Protein AF-A0AAV6RYV0-F1 (afdb_monomer_lite)

Radius of gyration: 16.57 Å; chains: 1; bounding box: 36×35×40 Å

Structure (mmCIF, N/CA/C/O backbone):
data_AF-A0AAV6RYV0-F1
#
_entry.id   AF-A0AAV6RYV0-F1
#
loop_
_atom_site.group_PDB
_atom_site.id
_atom_site.type_symbol
_atom_site.label_atom_id
_atom_site.label_alt_id
_atom_site.label_comp_id
_atom_site.label_asym_id
_atom_site.label_entity_id
_atom_site.label_seq_id
_atom_site.pdbx_PDB_ins_code
_atom_site.Cartn_x
_atom_site.Cartn_y
_atom_site.Cartn_z
_atom_site.occupancy
_atom_site.B_iso_or_equiv
_atom_site.auth_seq_id
_atom_site.auth_comp_id
_atom_site.auth_asym_id
_atom_site.auth_atom_id
_atom_site.pdbx_PDB_model_num
ATOM 1 N N . MET A 1 1 ? 23.273 5.409 -26.089 1.00 51.38 1 MET A N 1
ATOM 2 C CA . MET A 1 1 ? 22.859 5.909 -24.753 1.00 51.38 1 MET A CA 1
ATOM 3 C C . MET A 1 1 ? 21.342 6.13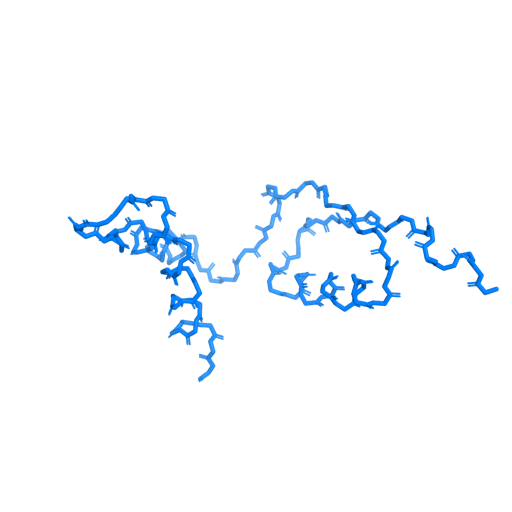0 -24.626 1.00 51.38 1 MET A C 1
ATOM 5 O O . MET A 1 1 ? 20.825 5.932 -23.537 1.00 51.38 1 MET A O 1
ATOM 9 N N . ALA A 1 2 ? 20.625 6.493 -25.703 1.00 53.22 2 ALA A N 1
ATOM 10 C CA . ALA A 1 2 ? 19.184 6.809 -25.688 1.00 53.22 2 ALA A CA 1
ATOM 11 C C . ALA A 1 2 ? 18.233 5.635 -25.349 1.00 53.22 2 ALA A C 1
ATOM 13 O O . ALA A 1 2 ? 17.087 5.857 -24.969 1.00 53.22 2 ALA A O 1
ATOM 14 N N . ASP A 1 3 ? 18.709 4.392 -25.432 1.00 56.94 3 ASP A N 1
ATOM 15 C CA . ASP A 1 3 ? 17.872 3.191 -25.291 1.00 56.94 3 ASP A CA 1
ATOM 16 C C . ASP A 1 3 ? 17.390 2.916 -23.846 1.00 56.94 3 ASP A C 1
ATOM 18 O O . ASP A 1 3 ? 16.375 2.260 -23.630 1.00 56.94 3 ASP A O 1
ATOM 22 N N . ARG A 1 4 ? 18.072 3.455 -22.817 1.00 58.75 4 ARG A N 1
ATOM 23 C CA . ARG A 1 4 ? 17.698 3.208 -21.404 1.00 58.75 4 ARG A CA 1
ATOM 24 C C . ARG A 1 4 ? 16.433 3.940 -20.954 1.00 58.75 4 ARG A C 1
ATOM 26 O O . ARG A 1 4 ? 15.706 3.396 -20.127 1.00 58.75 4 ARG A O 1
ATOM 33 N N . ILE A 1 5 ? 16.181 5.142 -21.470 1.00 61.44 5 ILE A N 1
ATOM 34 C CA . ILE A 1 5 ? 15.108 6.030 -20.983 1.00 61.44 5 ILE A CA 1
ATOM 35 C C . ILE A 1 5 ? 13.732 5.530 -21.461 1.00 61.44 5 ILE A C 1
ATOM 37 O O . ILE A 1 5 ? 12.750 5.564 -20.725 1.00 61.44 5 ILE A O 1
ATOM 41 N N . ASN A 1 6 ? 13.665 4.952 -22.665 1.00 62.97 6 ASN A N 1
ATOM 42 C CA . ASN A 1 6 ? 12.419 4.411 -23.224 1.00 62.97 6 ASN A CA 1
ATOM 43 C C . ASN A 1 6 ? 12.107 2.970 -22.799 1.00 62.97 6 ASN A C 1
ATOM 45 O O . ASN A 1 6 ? 11.068 2.424 -23.175 1.00 62.97 6 ASN A O 1
ATOM 49 N N . LYS A 1 7 ? 12.965 2.335 -21.994 1.00 66.44 7 LYS A N 1
ATOM 50 C CA . LYS A 1 7 ? 12.712 0.973 -21.530 1.00 66.44 7 LYS A CA 1
ATOM 51 C C . LYS A 1 7 ? 11.619 0.984 -20.459 1.00 66.44 7 LYS A C 1
ATOM 53 O O . LYS A 1 7 ? 11.858 1.390 -19.322 1.00 66.44 7 LYS A O 1
ATOM 58 N N . ARG A 1 8 ? 10.417 0.530 -20.828 1.00 74.88 8 ARG A N 1
ATOM 59 C CA . ARG A 1 8 ? 9.300 0.329 -19.893 1.00 74.88 8 ARG A CA 1
ATOM 60 C C . ARG A 1 8 ? 9.631 -0.825 -18.947 1.00 74.88 8 ARG A C 1
ATOM 62 O O . ARG A 1 8 ? 9.919 -1.935 -19.395 1.00 74.88 8 ARG A O 1
ATOM 69 N N . VAL A 1 9 ? 9.564 -0.567 -17.644 1.00 81.06 9 VAL A N 1
ATOM 70 C CA . VAL A 1 9 ? 9.769 -1.582 -16.604 1.00 81.06 9 VAL A CA 1
ATOM 71 C C . VAL A 1 9 ? 8.408 -1.970 -16.037 1.00 81.06 9 VAL A C 1
ATOM 73 O O . VAL A 1 9 ? 7.734 -1.155 -15.411 1.00 81.06 9 VAL A O 1
ATOM 76 N N . ASN A 1 10 ? 7.999 -3.218 -16.270 1.00 82.31 10 ASN A N 1
ATOM 77 C CA . ASN A 1 10 ? 6.770 -3.772 -15.709 1.00 82.31 10 ASN A CA 1
ATOM 78 C C . ASN A 1 10 ? 7.098 -4.442 -14.377 1.00 82.31 10 ASN A C 1
ATOM 80 O O . ASN A 1 10 ? 7.869 -5.401 -14.343 1.00 82.31 10 ASN A O 1
ATOM 84 N N . SER A 1 11 ? 6.507 -3.950 -13.293 1.00 83.06 11 SER A N 1
ATOM 85 C CA . SER A 1 11 ? 6.750 -4.473 -11.952 1.00 83.06 11 SER A CA 1
ATOM 86 C C . S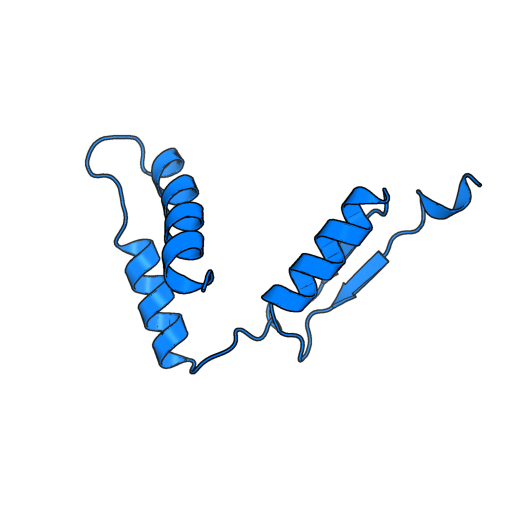ER A 1 11 ? 5.476 -5.066 -11.357 1.00 83.06 11 SER A C 1
ATOM 88 O O . SER A 1 11 ? 4.380 -4.534 -11.547 1.00 83.06 11 SER A O 1
ATOM 90 N N . THR A 1 12 ? 5.609 -6.193 -10.653 1.00 84.44 12 THR A N 1
ATOM 91 C CA . THR A 1 12 ? 4.472 -6.885 -10.030 1.00 84.44 12 THR A CA 1
ATOM 92 C C . THR A 1 12 ? 4.715 -7.134 -8.549 1.00 84.44 12 THR A C 1
ATOM 94 O O . THR A 1 12 ? 5.850 -7.379 -8.135 1.00 84.44 12 THR A O 1
ATOM 97 N N . PHE A 1 13 ? 3.645 -7.080 -7.758 1.00 82.00 13 PHE A N 1
ATOM 98 C CA . PHE A 1 13 ? 3.726 -7.070 -6.296 1.00 82.00 13 PHE A CA 1
ATOM 99 C C . PHE A 1 13 ? 3.527 -8.422 -5.608 1.00 82.00 13 PHE A C 1
ATOM 101 O O . PHE A 1 13 ? 3.576 -8.479 -4.384 1.00 82.00 13 PHE A O 1
ATOM 108 N N . ASN A 1 14 ? 3.321 -9.505 -6.360 1.00 81.12 14 ASN A N 1
ATOM 109 C CA . ASN A 1 14 ? 3.058 -10.817 -5.770 1.00 81.12 14 ASN A CA 1
ATOM 110 C C . ASN A 1 14 ? 4.189 -11.221 -4.801 1.00 81.12 14 ASN A C 1
ATOM 112 O O . ASN A 1 14 ? 5.351 -11.264 -5.203 1.00 81.12 14 ASN A O 1
ATOM 116 N N . ALA A 1 15 ? 3.834 -11.472 -3.536 1.00 76.38 15 ALA A N 1
ATOM 117 C CA . ALA A 1 15 ? 4.741 -11.820 -2.438 1.00 76.38 15 ALA A CA 1
ATOM 118 C C . ALA A 1 15 ? 5.841 -10.777 -2.125 1.00 76.38 15 ALA A C 1
ATOM 120 O O . ALA A 1 15 ? 6.834 -11.092 -1.468 1.00 76.38 15 ALA A O 1
ATOM 121 N N . HIS A 1 16 ? 5.675 -9.522 -2.553 1.00 80.81 16 HIS A N 1
ATOM 122 C CA . HIS A 1 16 ? 6.600 -8.430 -2.248 1.00 80.81 16 HIS A CA 1
ATOM 123 C C . HIS A 1 16 ? 6.048 -7.510 -1.154 1.00 80.81 16 HIS A C 1
ATOM 125 O O . HIS A 1 16 ? 4.891 -7.093 -1.192 1.00 80.81 16 HIS A O 1
ATOM 131 N N . CYS A 1 17 ? 6.910 -7.139 -0.202 1.00 84.06 17 CYS A N 1
ATOM 132 C CA . CYS A 1 17 ? 6.578 -6.129 0.801 1.00 84.06 17 CYS A CA 1
ATOM 133 C C . CYS A 1 17 ? 6.488 -4.736 0.164 1.00 84.06 17 CYS A C 1
ATOM 135 O O . CYS A 1 17 ? 7.413 -4.320 -0.544 1.00 84.06 17 CYS A O 1
ATOM 137 N N . LEU A 1 18 ? 5.414 -4.005 0.480 1.00 86.81 18 LEU A N 1
ATOM 138 C CA . LEU A 1 18 ? 5.094 -2.678 -0.063 1.00 86.81 18 LEU A CA 1
ATOM 139 C C . LEU A 1 18 ? 6.305 -1.733 -0.047 1.00 86.81 18 LEU A C 1
ATOM 141 O O . LEU A 1 18 ? 6.727 -1.249 -1.096 1.00 86.81 18 LEU A O 1
ATOM 145 N N . TRP A 1 19 ? 6.912 -1.529 1.125 1.00 86.00 19 TRP A N 1
ATOM 146 C CA . TRP A 1 19 ? 7.988 -0.550 1.320 1.00 86.00 19 TRP A CA 1
ATOM 147 C C . TRP A 1 19 ? 9.211 -0.795 0.447 1.00 86.00 19 TRP A C 1
ATOM 149 O O . TRP A 1 19 ? 9.703 0.114 -0.221 1.00 86.00 19 TRP A O 1
ATOM 159 N N . ARG A 1 20 ? 9.675 -2.045 0.399 1.00 88.00 20 ARG A N 1
ATOM 160 C CA . ARG A 1 20 ? 10.843 -2.420 -0.400 1.00 88.00 20 ARG A CA 1
ATOM 161 C C . ARG A 1 20 ? 10.574 -2.244 -1.891 1.00 88.00 20 ARG A C 1
ATOM 163 O O . ARG A 1 20 ? 11.450 -1.802 -2.629 1.00 88.00 20 ARG A O 1
ATOM 170 N N . HIS A 1 21 ? 9.363 -2.571 -2.330 1.00 88.31 21 HIS A N 1
ATOM 171 C CA . HIS A 1 21 ? 8.979 -2.403 -3.723 1.00 88.31 21 HIS A CA 1
ATOM 172 C C . HIS A 1 21 ? 8.924 -0.921 -4.117 1.00 88.31 21 HIS A C 1
ATOM 174 O O . HIS A 1 21 ? 9.483 -0.543 -5.142 1.00 88.31 21 HIS A O 1
ATOM 180 N N . VAL A 1 22 ? 8.326 -0.073 -3.276 1.00 88.19 22 VAL A N 1
ATOM 181 C CA . VAL A 1 22 ? 8.238 1.380 -3.498 1.00 88.19 22 VAL A CA 1
ATOM 182 C C . VAL A 1 22 ? 9.616 2.036 -3.552 1.00 88.19 22 VAL A C 1
ATOM 184 O O . VAL A 1 22 ? 9.864 2.827 -4.459 1.00 88.19 22 VAL A O 1
ATOM 187 N N . ALA A 1 23 ? 10.542 1.659 -2.668 1.00 89.19 23 ALA A N 1
ATOM 188 C CA . ALA A 1 23 ? 11.909 2.183 -2.696 1.00 89.19 23 ALA A CA 1
ATOM 189 C C . ALA A 1 23 ? 12.629 1.875 -4.025 1.00 89.19 23 ALA A C 1
ATOM 191 O O . ALA A 1 23 ? 13.260 2.749 -4.620 1.00 89.19 23 ALA A O 1
ATOM 192 N N . ASN A 1 24 ? 12.476 0.652 -4.542 1.00 88.56 24 ASN A N 1
ATOM 193 C CA . ASN A 1 24 ? 13.063 0.251 -5.824 1.00 88.56 24 ASN A CA 1
ATOM 194 C C . ASN A 1 24 ? 12.411 0.965 -7.025 1.00 88.56 24 ASN A C 1
ATOM 196 O O . ASN A 1 24 ? 13.055 1.219 -8.045 1.00 88.56 24 ASN A O 1
ATOM 200 N N . MET A 1 25 ? 11.127 1.307 -6.922 1.00 87.69 25 MET A N 1
ATOM 201 C CA . MET A 1 25 ? 10.442 2.091 -7.951 1.00 87.69 25 MET A CA 1
ATOM 202 C C . MET A 1 25 ? 10.860 3.557 -7.951 1.00 87.69 25 MET A C 1
ATOM 204 O O . MET A 1 25 ? 11.046 4.135 -9.016 1.00 87.69 25 MET A O 1
ATOM 208 N N . ALA A 1 26 ? 11.038 4.158 -6.775 1.00 89.31 26 ALA A N 1
ATOM 209 C CA . ALA A 1 26 ? 11.473 5.545 -6.667 1.00 89.31 26 ALA A CA 1
ATOM 210 C C . ALA A 1 26 ? 12.858 5.740 -7.303 1.00 89.31 26 ALA A C 1
ATOM 212 O O . ALA A 1 26 ? 13.053 6.654 -8.103 1.00 89.31 26 ALA A O 1
ATOM 213 N N . THR A 1 27 ? 13.794 4.827 -7.027 1.00 89.31 27 THR A N 1
ATOM 214 C CA . THR A 1 27 ? 15.138 4.872 -7.620 1.00 89.31 27 THR A CA 1
ATOM 215 C C . THR A 1 27 ? 15.105 4.666 -9.133 1.00 89.31 27 THR A C 1
ATOM 217 O O . THR A 1 27 ? 15.743 5.418 -9.866 1.00 89.31 27 THR A O 1
ATOM 220 N N . SER A 1 28 ? 14.320 3.705 -9.631 1.00 85.88 28 SER A N 1
ATOM 221 C CA . SER A 1 28 ? 14.177 3.490 -11.080 1.00 85.88 28 SER A CA 1
ATOM 222 C C . SER A 1 28 ? 13.493 4.662 -11.793 1.00 85.88 28 SER A C 1
ATOM 224 O O . SER A 1 28 ? 13.923 5.032 -12.887 1.00 85.88 28 SER A O 1
ATOM 226 N N . SER A 1 29 ? 12.512 5.311 -11.161 1.00 85.88 29 SER A N 1
ATOM 227 C CA . SER A 1 29 ? 11.888 6.531 -11.682 1.00 85.88 29 SER A CA 1
ATOM 228 C C . SER A 1 29 ? 12.867 7.707 -11.736 1.00 85.88 29 SER A C 1
ATOM 230 O O . SER A 1 29 ? 12.856 8.451 -12.712 1.00 85.88 29 SER A O 1
ATOM 232 N N . GLN A 1 30 ? 13.733 7.878 -10.730 1.00 87.38 30 GLN A N 1
ATOM 233 C CA . GLN A 1 30 ? 14.714 8.971 -10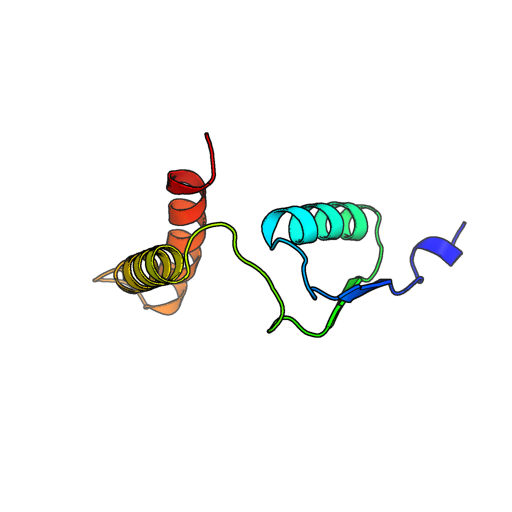.691 1.00 87.38 30 GLN A CA 1
ATOM 234 C C . GLN A 1 30 ? 15.815 8.815 -11.755 1.00 87.38 30 GLN A C 1
ATOM 236 O O . GLN A 1 30 ? 16.352 9.805 -12.244 1.00 87.38 30 GLN A O 1
ATOM 241 N N . ILE A 1 31 ? 16.113 7.577 -12.160 1.00 87.31 31 ILE A N 1
ATOM 242 C CA . ILE A 1 31 ? 17.029 7.257 -13.269 1.00 87.31 31 ILE A CA 1
ATOM 243 C C . ILE A 1 31 ? 16.386 7.559 -14.644 1.00 87.31 31 ILE A C 1
ATOM 245 O O . ILE A 1 31 ? 17.081 7.600 -15.659 1.00 87.31 31 ILE A O 1
ATOM 249 N N . GLY A 1 32 ? 15.073 7.819 -14.688 1.00 85.88 32 GLY A N 1
ATOM 250 C CA . GLY A 1 32 ? 14.335 8.149 -15.909 1.00 85.88 32 GLY A CA 1
ATOM 251 C C . GLY A 1 32 ? 13.669 6.948 -16.581 1.00 85.88 32 GLY A C 1
ATOM 252 O O . GLY A 1 32 ? 13.379 7.006 -17.774 1.00 85.88 32 GLY A O 1
ATOM 253 N N . HIS A 1 33 ? 13.436 5.851 -15.853 1.00 86.75 33 HIS A N 1
ATOM 254 C CA . HIS A 1 33 ? 12.663 4.723 -16.370 1.00 86.75 33 HIS A CA 1
ATOM 255 C C . HIS A 1 33 ? 11.159 4.946 -16.192 1.00 86.75 33 HIS A C 1
ATOM 257 O O . HIS A 1 33 ? 10.692 5.338 -15.125 1.00 86.75 33 HIS A O 1
ATOM 263 N N . ASN A 1 34 ? 10.384 4.603 -17.221 1.00 86.19 34 ASN A N 1
ATOM 264 C CA . ASN A 1 34 ? 8.926 4.570 -17.140 1.00 86.19 34 ASN A CA 1
ATOM 265 C C . ASN A 1 34 ? 8.471 3.255 -16.484 1.00 86.19 34 ASN A C 1
ATOM 267 O O . ASN A 1 34 ? 8.486 2.196 -17.122 1.00 86.19 34 ASN A O 1
ATOM 271 N N . VAL A 1 35 ? 8.085 3.318 -15.207 1.00 86.44 35 VAL A N 1
ATOM 272 C CA . VAL A 1 35 ? 7.657 2.154 -14.415 1.00 86.44 35 VAL A CA 1
ATOM 273 C C . VAL A 1 35 ? 6.137 2.019 -14.455 1.00 86.44 35 VAL A C 1
ATOM 275 O O . 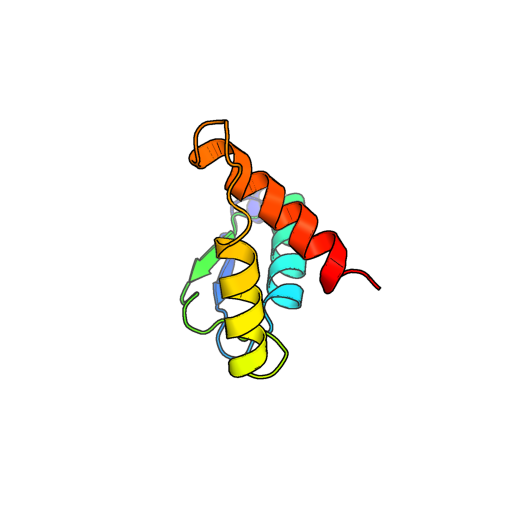VAL A 1 35 ? 5.417 2.965 -14.146 1.00 86.44 35 VAL A O 1
ATOM 278 N N . VAL A 1 36 ? 5.640 0.834 -14.814 1.00 88.31 36 VAL A N 1
ATOM 279 C CA . VAL A 1 36 ? 4.208 0.506 -14.776 1.00 88.31 36 VAL A CA 1
ATOM 280 C C . VAL A 1 36 ? 3.966 -0.581 -13.738 1.00 88.31 36 VAL A C 1
ATOM 282 O O . VAL A 1 36 ? 4.619 -1.629 -13.745 1.00 88.31 36 VAL A O 1
ATOM 285 N N . LEU A 1 37 ? 3.001 -0.322 -12.857 1.00 87.12 37 LEU A N 1
ATOM 286 C CA . LEU A 1 37 ? 2.589 -1.236 -11.804 1.00 87.12 37 LEU A CA 1
ATOM 287 C C . LEU A 1 37 ? 1.404 -2.089 -12.233 1.00 87.12 37 LEU A C 1
ATOM 289 O O . LEU A 1 37 ? 0.380 -1.569 -12.666 1.00 87.12 37 LEU A O 1
ATOM 293 N N . ALA A 1 38 ? 1.533 -3.401 -12.056 1.00 85.94 38 ALA A N 1
ATOM 294 C CA . ALA A 1 38 ? 0.448 -4.349 -12.262 1.00 85.94 38 ALA A CA 1
ATOM 295 C C . ALA A 1 38 ? 0.233 -5.212 -11.011 1.00 85.94 38 ALA A C 1
ATOM 297 O O . ALA A 1 38 ? 1.185 -5.572 -10.314 1.00 85.94 38 ALA A O 1
ATOM 298 N N . ARG A 1 39 ? -1.024 -5.615 -10.772 1.00 85.81 39 ARG A N 1
ATOM 299 C CA . AR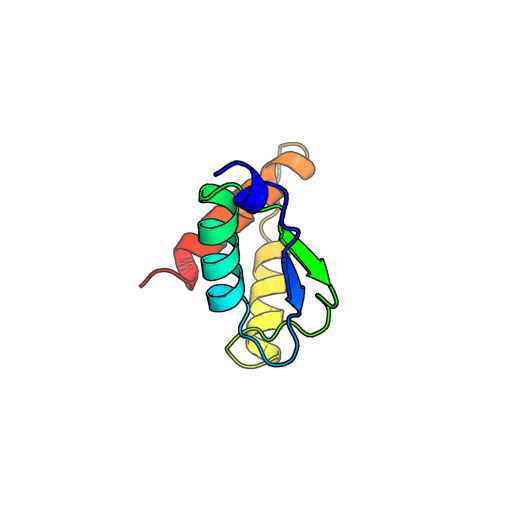G A 1 39 ? -1.435 -6.490 -9.654 1.00 85.81 39 ARG A CA 1
ATOM 300 C C . ARG A 1 39 ? -1.151 -5.890 -8.268 1.00 85.81 39 ARG A C 1
ATOM 302 O O . ARG A 1 39 ? -0.560 -6.550 -7.416 1.00 85.81 39 ARG A O 1
ATOM 309 N N . CYS A 1 40 ? -1.589 -4.652 -8.042 1.00 85.31 40 CYS A N 1
ATOM 310 C CA . CYS A 1 40 ? -1.458 -3.975 -6.745 1.00 85.31 40 CYS A CA 1
ATOM 311 C C . CYS A 1 40 ? -2.253 -4.661 -5.614 1.00 85.31 40 CYS A C 1
ATOM 313 O O . CYS A 1 40 ? -1.898 -4.521 -4.453 1.00 85.31 40 CYS A O 1
ATOM 315 N N . GLU A 1 41 ? -3.259 -5.477 -5.938 1.00 85.31 41 GLU A N 1
ATOM 316 C CA . GLU A 1 41 ? -4.008 -6.279 -4.953 1.00 85.31 41 GLU A CA 1
ATOM 317 C C . GLU A 1 41 ? -3.139 -7.321 -4.224 1.00 85.31 41 GLU A C 1
ATOM 319 O O . GLU A 1 41 ? -3.458 -7.746 -3.121 1.00 85.31 41 GLU A O 1
ATOM 324 N N . GLY A 1 42 ? -2.023 -7.744 -4.831 1.00 83.31 42 GLY A N 1
ATOM 325 C CA . GLY A 1 42 ? -1.095 -8.717 -4.244 1.00 83.31 42 GLY A CA 1
ATOM 326 C C . GLY A 1 42 ? -0.031 -8.104 -3.331 1.00 83.31 42 GLY A C 1
ATOM 327 O O . GLY A 1 42 ? 0.911 -8.806 -2.965 1.00 83.31 42 GLY A O 1
ATOM 328 N N . ILE A 1 43 ? -0.124 -6.805 -3.025 1.00 86.31 43 ILE A N 1
ATOM 329 C CA . ILE A 1 43 ? 0.842 -6.112 -2.172 1.00 86.31 43 ILE A CA 1
ATOM 330 C C . ILE A 1 43 ? 0.753 -6.649 -0.749 1.00 86.31 43 ILE A C 1
ATOM 332 O O . ILE A 1 43 ? -0.284 -6.549 -0.096 1.00 86.31 43 ILE A O 1
ATOM 336 N N . ASN A 1 44 ? 1.877 -7.145 -0.235 1.00 85.12 44 ASN A N 1
ATOM 337 C CA . ASN A 1 44 ? 1.956 -7.561 1.153 1.00 85.12 44 ASN A CA 1
ATOM 338 C C . ASN A 1 44 ? 2.405 -6.382 2.025 1.00 85.12 44 ASN A C 1
ATOM 340 O O . ASN A 1 44 ? 3.441 -5.757 1.776 1.00 85.12 44 ASN A O 1
ATOM 344 N N . ILE A 1 45 ? 1.635 -6.074 3.063 1.00 86.38 45 ILE A N 1
ATOM 345 C CA . ILE A 1 45 ? 2.036 -5.119 4.098 1.00 86.38 45 ILE A CA 1
ATOM 346 C C . ILE A 1 45 ? 2.555 -5.944 5.270 1.00 86.38 45 ILE A C 1
ATOM 348 O O . ILE A 1 45 ? 1.897 -6.883 5.711 1.00 86.38 45 ILE A O 1
ATOM 352 N N . SER A 1 46 ? 3.753 -5.621 5.754 1.00 83.88 46 SER A N 1
ATOM 353 C CA . SER A 1 46 ? 4.309 -6.245 6.955 1.00 83.88 46 SER A CA 1
ATOM 354 C C . SER A 1 46 ? 3.377 -6.037 8.153 1.00 83.88 46 SER A C 1
ATOM 356 O O . SER A 1 46 ? 2.705 -5.014 8.216 1.00 83.88 46 SER A O 1
ATOM 358 N N . ALA A 1 47 ? 3.423 -6.947 9.126 1.00 83.62 47 ALA A N 1
ATOM 359 C CA . ALA A 1 47 ? 2.517 -7.036 10.279 1.00 83.62 47 ALA A CA 1
ATOM 360 C C . ALA A 1 47 ? 1.172 -7.727 10.000 1.00 83.62 47 ALA A C 1
ATOM 362 O O . ALA A 1 47 ? 0.786 -7.989 8.862 1.00 83.62 47 ALA A O 1
ATOM 363 N N . ASP A 1 48 ? 0.484 -8.065 11.091 1.00 88.50 48 ASP A N 1
ATOM 364 C CA . ASP A 1 48 ? -0.770 -8.811 11.071 1.00 88.50 48 ASP A CA 1
ATOM 365 C C . ASP A 1 48 ? -1.883 -8.031 10.364 1.00 88.50 48 ASP A C 1
ATOM 367 O O . ASP A 1 48 ? -2.010 -6.811 10.519 1.00 88.50 48 ASP A O 1
ATOM 371 N N . PHE A 1 49 ? -2.776 -8.759 9.687 1.00 89.12 49 PHE A N 1
ATOM 372 C CA . PHE A 1 49 ? -3.960 -8.190 9.034 1.00 89.12 49 PHE A CA 1
ATOM 373 C C . PHE A 1 49 ? -4.765 -7.271 9.970 1.00 89.12 49 PHE A C 1
ATOM 375 O O . PHE A 1 49 ? -5.208 -6.192 9.575 1.00 89.12 49 PHE A O 1
ATOM 382 N N . TYR A 1 50 ? -4.902 -7.662 11.240 1.00 92.00 50 TYR A N 1
ATOM 383 C CA . TYR A 1 50 ? -5.647 -6.892 12.234 1.00 92.00 50 TYR A CA 1
ATOM 384 C C . TYR A 1 50 ? -4.988 -5.546 12.571 1.00 92.00 50 TYR A C 1
ATOM 386 O O . TYR A 1 50 ? -5.674 -4.525 12.641 1.00 92.00 50 TYR A O 1
ATOM 394 N N . ARG A 1 51 ? -3.656 -5.507 12.721 1.00 88.12 51 ARG A N 1
ATOM 395 C CA . ARG A 1 51 ? -2.932 -4.257 13.002 1.00 88.12 51 ARG A CA 1
ATOM 396 C C . ARG A 1 51 ? -2.994 -3.309 11.813 1.00 88.12 51 ARG A C 1
ATOM 398 O O . ARG A 1 51 ? -3.297 -2.136 11.996 1.00 88.12 51 ARG A O 1
ATOM 405 N N . ASN A 1 52 ? -2.831 -3.839 10.602 1.00 88.88 52 ASN A N 1
ATOM 406 C CA . ASN A 1 52 ? -2.955 -3.058 9.372 1.00 88.88 52 ASN A CA 1
ATOM 407 C C . ASN A 1 52 ? -4.361 -2.455 9.223 1.00 88.88 52 ASN A C 1
ATOM 409 O O . ASN A 1 52 ? -4.502 -1.293 8.838 1.00 88.88 52 ASN A O 1
ATOM 413 N N . LYS A 1 53 ? -5.406 -3.196 9.614 1.00 91.12 53 LYS A N 1
ATOM 414 C CA . LYS A 1 53 ? -6.782 -2.689 9.645 1.00 91.12 53 LYS A CA 1
ATOM 415 C C . LYS A 1 53 ? -6.961 -1.552 10.658 1.00 91.12 53 LYS A C 1
ATOM 417 O O . LYS A 1 53 ? -7.551 -0.530 10.314 1.00 91.12 53 LYS A O 1
ATOM 422 N N . LEU A 1 54 ? -6.445 -1.689 11.880 1.00 90.62 54 LEU A N 1
ATOM 423 C CA . LEU A 1 54 ? -6.512 -0.628 12.898 1.00 90.62 54 LEU A CA 1
ATOM 424 C C . LEU A 1 54 ? -5.772 0.637 12.456 1.00 90.62 54 LEU A C 1
ATOM 426 O O . LEU A 1 54 ? -6.311 1.734 12.568 1.00 90.62 54 LEU A O 1
ATOM 430 N N . THR A 1 55 ? -4.573 0.474 11.902 1.00 86.75 55 THR A N 1
ATOM 431 C CA . THR A 1 55 ? -3.784 1.530 11.264 1.00 86.75 55 THR A CA 1
ATOM 432 C C . THR A 1 55 ? -4.591 2.272 10.201 1.00 86.75 55 THR A C 1
ATOM 434 O O . THR A 1 55 ? -4.655 3.502 10.215 1.00 86.75 55 THR A O 1
ATOM 437 N N . TYR A 1 56 ? -5.259 1.534 9.314 1.00 86.69 56 TYR A N 1
ATOM 438 C CA . TYR A 1 56 ? -6.080 2.118 8.262 1.00 86.69 56 TYR A CA 1
ATOM 439 C C . TYR A 1 56 ? -7.296 2.873 8.822 1.00 86.69 56 TYR A C 1
ATOM 441 O O . TYR A 1 56 ? -7.562 4.003 8.417 1.00 86.69 56 TYR A O 1
ATOM 449 N N . HIS A 1 57 ? -7.997 2.315 9.812 1.00 87.25 57 HIS A N 1
ATOM 450 C CA . HIS A 1 57 ? -9.102 3.015 10.476 1.00 87.25 57 HIS A CA 1
ATOM 451 C C . HIS A 1 57 ? -8.640 4.265 11.235 1.00 87.25 57 HIS A C 1
ATOM 453 O O . HIS A 1 57 ? -9.303 5.298 11.171 1.00 87.25 57 HIS A O 1
ATOM 459 N N . ALA A 1 58 ? -7.483 4.213 11.899 1.00 86.75 58 ALA A N 1
ATOM 460 C CA . ALA A 1 58 ? -6.892 5.372 12.559 1.00 86.75 58 ALA A CA 1
ATOM 461 C C . ALA A 1 58 ? -6.541 6.477 11.552 1.00 86.75 58 ALA A C 1
ATOM 463 O O . ALA A 1 58 ? -6.741 7.655 11.845 1.00 86.75 58 ALA A O 1
ATOM 464 N N . PHE A 1 59 ? -6.067 6.112 10.356 1.00 83.06 59 PHE A N 1
ATOM 465 C CA . PHE A 1 59 ? -5.883 7.057 9.257 1.00 83.06 59 PHE A CA 1
ATOM 466 C C . PHE A 1 59 ? -7.216 7.690 8.820 1.00 83.06 59 PHE A C 1
ATOM 468 O O . PHE A 1 59 ? -7.308 8.913 8.736 1.00 83.06 59 PHE A O 1
ATOM 475 N N . LEU A 1 60 ? -8.271 6.892 8.627 1.00 82.75 60 LEU A N 1
ATOM 476 C CA . LEU A 1 60 ? -9.592 7.398 8.228 1.00 82.75 60 LEU A CA 1
ATOM 477 C C . LEU A 1 60 ? -10.241 8.319 9.274 1.00 82.75 60 LEU A C 1
ATOM 479 O O . LEU A 1 60 ? -10.991 9.226 8.910 1.00 82.75 60 LEU A O 1
ATOM 483 N N . HIS A 1 61 ? -9.954 8.112 10.559 1.00 82.44 61 HIS A N 1
ATOM 484 C CA . HIS A 1 61 ? -10.455 8.960 11.641 1.00 82.44 61 HIS A CA 1
ATOM 485 C C . HIS A 1 61 ? -9.739 10.322 11.735 1.00 82.44 61 HIS A C 1
ATOM 487 O O . HIS A 1 61 ? -10.282 11.241 12.344 1.00 82.44 61 HIS A O 1
ATOM 493 N N . LYS A 1 62 ? -8.572 10.513 11.097 1.00 74.31 62 LYS A N 1
ATOM 494 C CA . LYS A 1 62 ? -7.830 11.794 11.072 1.00 74.31 62 LYS A CA 1
ATOM 495 C C . LYS A 1 62 ? -8.395 12.810 10.060 1.00 74.31 62 LYS A C 1
ATOM 497 O O . LYS A 1 62 ? -7.647 13.419 9.295 1.00 74.31 62 LYS A O 1
ATOM 502 N N . ARG A 1 63 ? -9.713 13.018 10.028 1.00 66.25 63 ARG A N 1
ATOM 503 C CA . ARG A 1 63 ? -10.327 14.077 9.203 1.00 66.25 63 ARG A CA 1
ATOM 504 C C . ARG A 1 63 ? -10.208 15.436 9.900 1.00 66.25 63 ARG A C 1
ATOM 506 O O . ARG A 1 63 ? -10.467 15.533 11.095 1.00 66.25 63 ARG A O 1
ATOM 513 N N . MET A 1 64 ? -9.824 16.489 9.166 1.00 63.22 64 MET A N 1
ATOM 514 C CA . MET A 1 64 ? -9.900 17.862 9.691 1.00 63.22 64 MET A CA 1
ATOM 515 C C . MET A 1 64 ? -11.365 18.279 9.859 1.00 63.22 64 MET A C 1
ATOM 517 O O . MET A 1 64 ? -12.181 18.030 8.976 1.00 63.22 64 MET A O 1
ATOM 521 N N . SER A 1 65 ? -11.678 18.956 10.967 1.00 64.19 65 SER A N 1
ATOM 522 C CA . SER A 1 65 ? -13.045 19.388 11.290 1.00 64.19 65 SER A CA 1
ATOM 523 C C . SER A 1 65 ? -13.531 20.619 10.503 1.00 64.19 65 SER A C 1
ATOM 525 O O . SER A 1 65 ? -14.729 20.884 10.524 1.00 64.19 65 SER A O 1
ATOM 527 N N . THR A 1 66 ? -12.647 21.384 9.842 1.00 62.41 66 THR A N 1
ATOM 528 C CA . THR A 1 66 ? -12.963 22.782 9.452 1.00 62.41 66 THR A CA 1
ATOM 529 C C . THR A 1 66 ? -12.638 23.157 8.000 1.00 62.41 66 THR A C 1
ATOM 531 O O . THR A 1 66 ? -13.099 24.184 7.518 1.00 62.41 66 THR A O 1
ATOM 534 N N . THR A 1 67 ? -11.875 22.356 7.259 1.00 51.56 67 THR A N 1
ATOM 535 C CA . THR A 1 67 ? -11.486 22.665 5.869 1.00 51.56 67 THR A CA 1
ATOM 536 C C . THR A 1 67 ? -11.702 21.457 4.973 1.00 51.56 67 THR A C 1
ATOM 538 O O . THR A 1 67 ? -11.634 20.320 5.444 1.00 51.56 67 THR A O 1
ATOM 541 N N . LEU A 1 68 ? -12.015 21.722 3.694 1.00 55.22 68 LEU A N 1
ATOM 542 C CA . LEU A 1 68 ? -12.503 20.741 2.723 1.00 55.22 68 LEU A CA 1
ATOM 543 C C . LEU A 1 68 ? -11.813 19.372 2.898 1.00 55.22 68 LEU A C 1
ATOM 545 O O . LEU A 1 68 ? -10.581 19.298 2.839 1.00 55.22 68 LEU A O 1
ATOM 549 N N . PRO A 1 69 ? -12.584 18.281 3.067 1.00 56.62 69 PRO A N 1
ATOM 550 C CA . PRO A 1 69 ? -12.071 16.957 3.442 1.00 56.62 69 PRO A CA 1
ATOM 551 C C . PRO A 1 69 ? -11.022 16.386 2.470 1.00 56.62 69 PRO A C 1
ATOM 553 O O . PRO A 1 69 ? -10.321 15.430 2.803 1.00 56.62 69 PRO A O 1
ATOM 556 N N . LEU A 1 70 ? -10.896 16.979 1.280 1.00 55.22 70 LEU A N 1
ATOM 557 C CA . LEU A 1 70 ? -9.952 16.589 0.241 1.00 55.22 70 LEU A CA 1
ATOM 558 C C . LEU A 1 70 ? -8.490 16.959 0.562 1.00 55.22 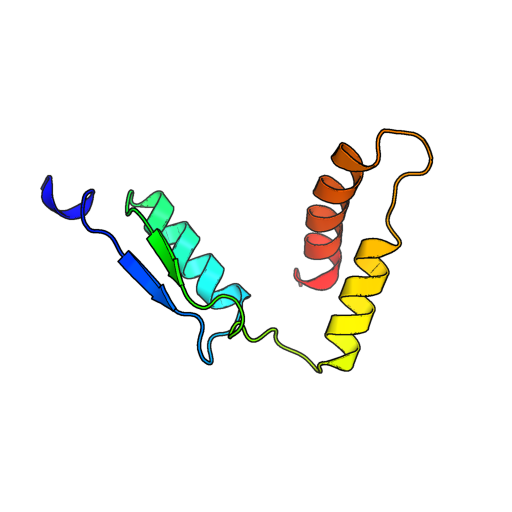70 LEU A C 1
ATOM 560 O O . LEU A 1 70 ? -7.614 16.115 0.398 1.00 55.22 70 LEU A O 1
ATOM 564 N N . GLN A 1 71 ? -8.207 18.180 1.041 1.00 55.66 71 GLN A N 1
ATOM 565 C CA . GLN A 1 71 ? -6.819 18.642 1.245 1.00 55.66 71 GLN A CA 1
ATOM 566 C C . GLN A 1 71 ? -6.173 18.077 2.516 1.00 55.66 71 GLN A C 1
ATOM 568 O O . GLN A 1 71 ? -4.967 17.838 2.557 1.00 55.66 71 GLN A O 1
ATOM 573 N N . SER A 1 72 ? -6.968 17.837 3.557 1.00 54.62 72 SER A N 1
ATOM 574 C CA . SER A 1 72 ? -6.473 17.407 4.866 1.00 54.62 72 SER A CA 1
ATOM 575 C C . SER A 1 72 ? -6.057 15.938 4.928 1.00 54.62 72 SER A C 1
ATOM 577 O O . SER A 1 72 ? -5.051 15.607 5.558 1.00 54.62 72 SER A O 1
ATOM 579 N N . SER A 1 73 ? -6.793 15.052 4.247 1.00 58.69 73 SER A N 1
ATOM 580 C CA . SER A 1 73 ? -6.503 13.611 4.286 1.00 58.69 73 SER A CA 1
ATOM 581 C C . SER A 1 73 ? -5.166 13.246 3.625 1.00 58.69 73 SER A C 1
ATOM 583 O O . SER A 1 73 ? -4.522 12.287 4.042 1.00 58.69 73 SER A O 1
ATOM 585 N N . GLN A 1 74 ? -4.705 14.047 2.656 1.00 59.88 74 GLN A N 1
ATOM 586 C CA . GLN A 1 74 ? -3.431 13.846 1.955 1.00 59.88 74 GLN A CA 1
ATOM 587 C C . GLN A 1 74 ? -2.230 14.114 2.885 1.00 59.88 74 GLN A C 1
ATOM 589 O O . GLN A 1 74 ? -1.302 13.311 2.950 1.00 59.88 74 GLN A O 1
ATOM 594 N N . HIS A 1 75 ? -2.277 15.193 3.677 1.00 54.81 75 HIS A N 1
ATOM 595 C CA . HIS A 1 75 ? -1.233 15.527 4.659 1.00 54.81 75 HIS A CA 1
ATOM 596 C C . HIS A 1 75 ? -1.215 14.575 5.863 1.00 54.81 75 HIS A C 1
ATOM 598 O O . HIS A 1 75 ? -0.147 14.223 6.364 1.00 54.81 75 HIS A O 1
ATOM 604 N N . GLY A 1 76 ? -2.386 14.107 6.310 1.00 59.09 76 GLY A N 1
ATOM 605 C CA . GLY A 1 76 ? -2.489 13.161 7.425 1.00 59.09 76 GLY A CA 1
ATOM 606 C C . GLY A 1 76 ? -1.813 11.809 7.160 1.00 59.09 76 GLY A C 1
ATOM 607 O O . GLY A 1 76 ? -1.413 11.132 8.108 1.00 59.09 76 GLY A O 1
ATOM 608 N N . LEU A 1 77 ? -1.662 11.433 5.885 1.00 59.03 77 LEU A N 1
ATOM 609 C CA . LEU A 1 77 ? -1.021 10.193 5.444 1.00 59.03 77 LEU A CA 1
ATOM 610 C C . LEU A 1 77 ? 0.508 10.295 5.559 1.00 59.03 77 LEU A C 1
ATOM 612 O O . LEU A 1 77 ? 1.138 9.373 6.075 1.00 59.03 77 LEU A O 1
ATOM 616 N N . LEU A 1 78 ? 1.080 11.447 5.188 1.00 61.81 78 LEU A N 1
ATOM 617 C CA . LEU A 1 78 ? 2.506 11.756 5.356 1.00 61.81 78 LEU A CA 1
ATOM 618 C C . LEU A 1 78 ? 2.901 11.747 6.846 1.00 61.81 78 LEU A C 1
ATOM 620 O O . LEU A 1 78 ? 3.839 11.064 7.250 1.00 61.81 78 LEU A O 1
ATOM 624 N N . GLU A 1 79 ? 2.092 12.406 7.676 1.00 60.69 79 GLU A N 1
ATOM 625 C CA . GLU A 1 79 ? 2.252 12.487 9.134 1.00 60.69 79 GLU A CA 1
ATOM 626 C C . GLU A 1 79 ? 2.023 11.149 9.862 1.00 60.69 79 GLU A C 1
ATOM 628 O O . GLU A 1 79 ? 2.588 10.896 10.928 1.00 60.69 79 GLU A O 1
ATOM 633 N N . TYR A 1 80 ? 1.138 10.286 9.350 1.00 61.59 80 TYR A N 1
ATOM 634 C CA . TYR A 1 80 ? 0.957 8.925 9.869 1.00 61.59 80 TYR A CA 1
ATOM 635 C C . TYR A 1 80 ? 2.197 8.077 9.579 1.00 61.59 80 TYR A C 1
ATOM 637 O O . TYR A 1 80 ? 2.687 7.359 10.450 1.00 61.59 80 TYR A O 1
ATOM 645 N N . HIS A 1 81 ? 2.723 8.211 8.365 1.00 61.38 81 HIS A N 1
ATOM 646 C CA . HIS A 1 81 ? 3.900 7.493 7.920 1.00 61.38 81 HIS A CA 1
ATOM 647 C C . HIS A 1 81 ? 5.151 7.868 8.729 1.00 61.38 81 HIS A C 1
ATOM 649 O O . HIS A 1 81 ? 5.866 6.986 9.201 1.00 61.38 81 HIS A O 1
ATOM 655 N N . GLN A 1 82 ? 5.369 9.164 8.975 1.00 63.19 82 GLN A N 1
ATOM 656 C CA . GLN A 1 82 ? 6.480 9.652 9.800 1.00 63.19 82 GLN A CA 1
ATOM 657 C C . GLN A 1 82 ? 6.415 9.171 11.257 1.00 63.19 82 GLN A C 1
ATOM 659 O O . GLN A 1 82 ? 7.454 9.013 11.882 1.00 63.19 82 GLN A O 1
ATOM 664 N N . ARG A 1 83 ? 5.218 8.907 11.799 1.00 60.38 83 ARG A N 1
ATOM 665 C CA . ARG A 1 83 ? 5.038 8.492 13.202 1.00 60.38 83 ARG A CA 1
ATOM 666 C C . ARG A 1 83 ? 5.114 6.991 13.458 1.00 60.38 83 ARG A C 1
ATOM 668 O O . ARG A 1 83 ? 5.343 6.598 14.595 1.00 60.38 83 ARG A O 1
ATOM 675 N N . HIS A 1 84 ? 4.838 6.163 12.454 1.00 59.25 84 HIS A N 1
ATOM 676 C CA . HIS A 1 84 ? 4.710 4.713 12.645 1.00 59.25 84 HIS A CA 1
ATOM 677 C C . HIS A 1 84 ? 5.706 3.883 11.832 1.00 59.25 84 HIS A C 1
ATOM 679 O O . HIS A 1 84 ? 5.830 2.689 12.094 1.00 59.25 84 HIS A O 1
ATOM 685 N N . VAL A 1 85 ? 6.380 4.476 10.840 1.00 55.06 85 VAL A N 1
ATOM 686 C CA . VAL A 1 85 ? 7.272 3.751 9.916 1.00 55.06 85 VAL A CA 1
ATOM 687 C C . VAL A 1 85 ? 8.719 4.268 9.958 1.00 55.06 85 VAL A C 1
ATOM 689 O O . VAL A 1 85 ? 9.617 3.568 9.496 1.00 55.06 85 VAL A O 1
ATOM 692 N N . ALA A 1 86 ? 8.981 5.442 10.540 1.00 37.84 86 ALA A N 1
ATOM 693 C CA . ALA A 1 86 ? 10.345 5.855 10.883 1.00 37.84 86 ALA A CA 1
ATOM 694 C C . ALA A 1 86 ? 10.746 5.289 12.265 1.00 37.84 86 ALA A C 1
ATOM 696 O O . ALA A 1 86 ? 9.866 5.183 13.124 1.00 37.84 86 ALA A O 1
ATOM 697 N N . PRO A 1 87 ? 12.021 4.893 12.466 1.00 47.38 87 PRO A N 1
ATOM 698 C CA . PRO A 1 87 ? 12.536 4.486 13.775 1.00 47.38 87 PRO A CA 1
ATOM 699 C C . PRO A 1 87 ? 12.517 5.629 14.797 1.00 47.38 87 PRO A C 1
ATOM 701 O O . PRO A 1 87 ? 12.652 6.803 14.379 1.00 47.38 87 PRO A O 1
#

pLDDT: mean 75.45, std 14.03, range [37.84, 92.0]

Foldseek 3Di:
DVPLQADEAEDEAAVHEPVVVVVVVVVSVVVNHRYDYDHPVRHDHPDDPVVVVVLVVVLVVQADPPDDRVPRSVVSVVVSCCVPVDD

Secondary structure (DSSP, 8-state):
-GGGTT--EEEE-TT-BHHHHHHHHHHHHHTT--EEEE-GGGPBPSS-HHHHHHHHHHHHH---SSS-HHHHHHHHHHHHHHHHT--

Organism: Solea senegalensis (NCBI:txid28829)

Sequence (87 aa):
MADRINKRVNSTFNAHCLWRHVANMATSSQIGHNVVLARCEGINISADFYRNKLTYHAFLHKRMSTTLPLQSSQHGLLEYHQRHVAP